Protein AF-A0A7Y3FF30-F1 (afdb_monomer)

Sequence (65 aa):
MEKKTTLSPKQQALLDQRLKGALNKQEDSKMIPARIKNEPAVLSYAQQHLWIVDQMQPGNPAYNV

Radius of gyration: 22.0 Å; Cα contacts (8 Å, |Δi|>4): 4; chains: 1; bounding box: 40×34×50 Å

pLDDT: mean 79.23, std 14.99, range [37.72, 96.5]

Mean predicted aligned error: 13.9 Å

Solvent-accessible surface area (backbone atoms only — not comparable to full-atom values): 4470 Å² total; per-residue (Å²): 136,88,84,82,77,75,68,52,73,69,53,48,53,54,49,52,54,47,50,66,59,41,70,82,63,51,86,90,72,68,78,78,75,80,76,69,88,86,60,86,76,81,68,51,71,71,54,48,53,53,50,54,52,40,74,76,44,72,90,64,64,89,83,71,129

Foldseek 3Di:
DDDPPPDDPVRVVVVVVCVVVCVVVPDPPDDPDDDDPPDDDDDDPVRVVVVVVCVVPPPDCPPPD

Structure (mmCIF, N/CA/C/O backbone):
data_AF-A0A7Y3FF30-F1
#
_entry.id   AF-A0A7Y3FF30-F1
#
loop_
_atom_site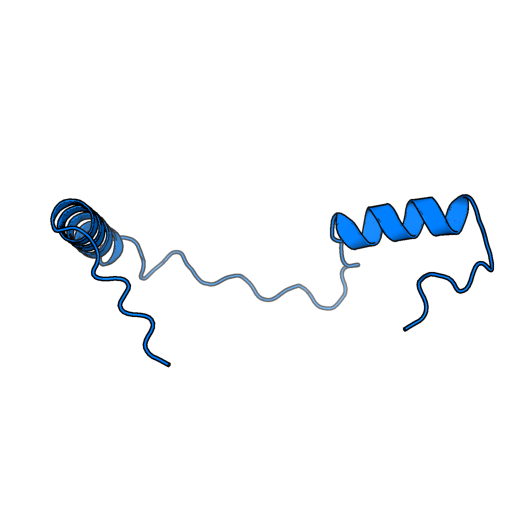.group_PDB
_atom_site.id
_atom_site.type_symbol
_atom_site.label_atom_id
_atom_site.label_alt_id
_atom_site.label_comp_id
_atom_site.labe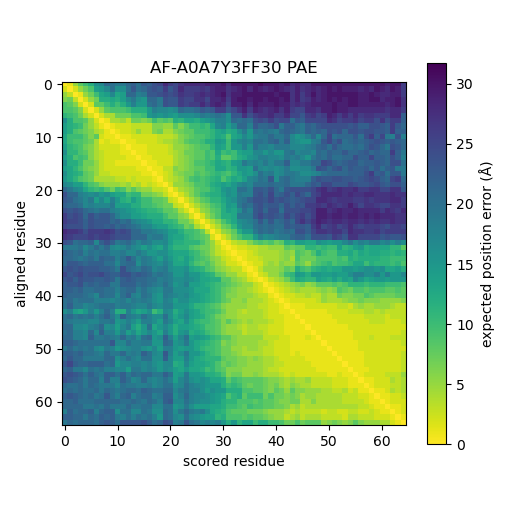l_asym_id
_atom_site.label_entity_id
_atom_site.label_seq_id
_atom_site.pdbx_PDB_ins_code
_atom_site.Cartn_x
_atom_site.Cartn_y
_atom_site.Cartn_z
_atom_site.occupancy
_atom_site.B_iso_or_equiv
_atom_site.auth_seq_id
_atom_site.auth_comp_id
_atom_site.auth_asym_id
_atom_site.auth_atom_id
_atom_site.pdbx_PDB_model_num
ATOM 1 N N . MET A 1 1 ? -24.595 -15.403 8.954 1.00 37.72 1 MET A N 1
ATOM 2 C CA . MET A 1 1 ? -23.590 -16.287 9.585 1.00 37.72 1 MET A CA 1
ATOM 3 C C . MET A 1 1 ? -23.000 -15.546 10.773 1.00 37.72 1 MET A C 1
ATOM 5 O O . MET A 1 1 ? -22.359 -14.522 10.584 1.00 37.72 1 MET A O 1
ATOM 9 N N . GLU A 1 2 ? -23.329 -15.987 11.984 1.00 47.88 2 GLU A N 1
ATOM 10 C CA . GLU A 1 2 ? -22.991 -15.305 13.236 1.00 47.88 2 GLU A CA 1
ATOM 11 C C . GLU A 1 2 ? -21.524 -15.527 13.627 1.00 47.88 2 GLU A C 1
ATOM 13 O O . GLU A 1 2 ? -21.069 -16.667 13.683 1.00 47.88 2 GLU A O 1
ATOM 18 N N . LYS A 1 3 ? -20.788 -14.460 13.959 1.00 49.12 3 LYS A N 1
ATOM 19 C CA . LYS A 1 3 ? -19.490 -1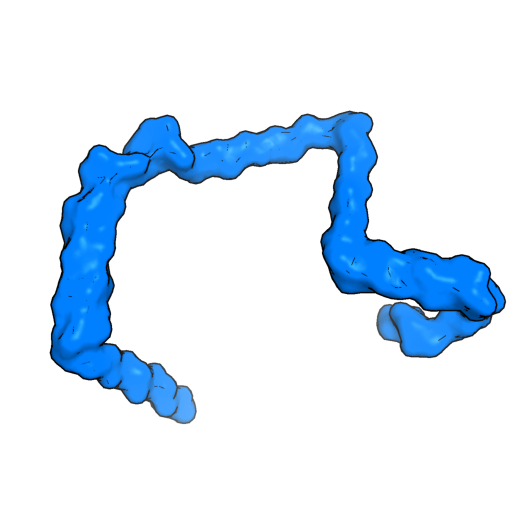4.564 14.644 1.00 49.12 3 LYS A CA 1
ATOM 20 C C . LYS A 1 3 ? -19.631 -14.050 16.074 1.00 49.12 3 LYS A C 1
ATOM 22 O O . LYS A 1 3 ? -19.222 -12.941 16.397 1.00 49.12 3 LYS A O 1
ATOM 27 N N . LYS A 1 4 ? -20.239 -14.869 16.933 1.00 54.38 4 LYS A N 1
ATOM 28 C CA . LYS A 1 4 ? -20.216 -14.681 18.388 1.00 54.38 4 LYS A CA 1
ATOM 29 C C . LYS A 1 4 ? -18.819 -15.022 18.904 1.00 54.38 4 LYS A C 1
ATOM 31 O O . LYS A 1 4 ? -18.560 -16.149 19.311 1.00 54.38 4 LYS A O 1
ATOM 36 N N . THR A 1 5 ? -17.901 -14.062 18.900 1.00 52.53 5 THR A N 1
ATOM 37 C CA . THR A 1 5 ? -16.769 -14.127 19.831 1.00 52.53 5 THR A CA 1
ATOM 38 C C . THR A 1 5 ? -17.285 -13.689 21.194 1.00 52.53 5 THR A C 1
ATOM 40 O O . THR A 1 5 ? -17.186 -12.518 21.559 1.00 52.53 5 THR A O 1
ATOM 43 N N . THR A 1 6 ? -17.898 -14.610 21.936 1.00 63.09 6 THR A N 1
ATOM 44 C CA . THR A 1 6 ? -18.209 -14.387 23.350 1.00 63.09 6 THR A CA 1
ATOM 45 C C . THR A 1 6 ? -16.876 -14.320 24.085 1.00 63.09 6 THR A C 1
ATOM 47 O O . THR A 1 6 ? -16.256 -15.343 24.367 1.00 63.09 6 THR A O 1
ATOM 50 N N . LEU A 1 7 ? -16.382 -13.102 24.304 1.00 64.31 7 LEU A N 1
ATOM 51 C CA . LEU A 1 7 ? -15.171 -12.841 25.075 1.00 64.31 7 LEU A CA 1
ATOM 52 C C . LEU A 1 7 ? -15.293 -13.554 26.426 1.00 64.31 7 LEU A C 1
ATOM 54 O O . LEU A 1 7 ? -16.290 -13.373 27.124 1.00 64.31 7 LEU A O 1
ATOM 58 N N . SER A 1 8 ? -14.294 -14.362 26.787 1.00 80.12 8 SER A N 1
ATOM 59 C CA . SER A 1 8 ? -14.230 -15.011 28.101 1.00 80.12 8 SER A CA 1
ATOM 60 C C . SER A 1 8 ? -14.343 -13.949 29.210 1.00 80.12 8 SER A C 1
ATOM 62 O O . SER A 1 8 ? -13.805 -12.852 29.027 1.00 80.12 8 SER A O 1
ATOM 64 N N . PRO A 1 9 ? -14.949 -14.241 30.379 1.00 78.88 9 PRO A N 1
ATOM 65 C CA . PRO A 1 9 ? -15.067 -13.278 31.483 1.00 78.88 9 PRO A CA 1
ATOM 66 C C . PRO A 1 9 ? -13.735 -12.612 31.863 1.00 78.88 9 PRO A C 1
ATOM 68 O O . PRO A 1 9 ? -13.678 -11.429 32.187 1.00 78.88 9 PRO A O 1
ATOM 71 N N . LYS A 1 10 ? -12.625 -13.348 31.728 1.00 80.25 10 LYS A N 1
ATOM 72 C CA . LYS A 1 10 ? -11.269 -12.831 31.950 1.00 80.25 10 LYS A CA 1
ATOM 73 C C . LYS A 1 10 ? -10.839 -11.803 30.894 1.00 80.25 10 LYS A C 1
ATOM 75 O O . LYS A 1 10 ? -10.158 -10.838 31.220 1.00 80.25 10 LYS A O 1
ATOM 80 N N . GLN A 1 11 ? -11.221 -11.999 29.633 1.00 81.50 11 GLN A N 1
ATOM 81 C CA . GLN A 1 11 ? -10.942 -11.053 28.548 1.00 81.50 11 GLN A CA 1
ATOM 82 C C . GLN A 1 11 ? -11.801 -9.793 28.675 1.00 81.50 11 GLN A C 1
ATOM 84 O O . GLN A 1 11 ? -11.294 -8.706 28.417 1.00 81.50 11 GLN A O 1
ATOM 89 N N . GLN A 1 12 ? -13.055 -9.933 29.120 1.00 81.44 12 GLN A N 1
ATOM 90 C CA . GLN A 1 12 ? -13.937 -8.801 29.421 1.00 81.44 12 GLN A CA 1
ATOM 91 C C . GLN A 1 12 ? -13.368 -7.948 30.562 1.00 81.44 12 GLN A C 1
ATOM 93 O O . GLN A 1 12 ? -13.177 -6.752 30.386 1.00 81.44 12 GLN A O 1
ATOM 98 N N . ALA A 1 13 ? -12.949 -8.568 31.671 1.00 83.88 13 ALA A N 1
ATOM 99 C CA . ALA A 1 13 ? -12.329 -7.848 32.785 1.00 83.88 13 ALA A CA 1
ATOM 100 C C . ALA A 1 13 ? -11.030 -7.118 32.382 1.00 83.88 13 ALA A C 1
ATOM 102 O O . ALA A 1 13 ? -10.796 -5.982 32.794 1.00 83.88 13 ALA A O 1
ATOM 103 N N . LEU A 1 14 ? -10.194 -7.742 31.540 1.00 84.00 14 LEU A N 1
ATOM 104 C CA . LEU A 1 14 ? -8.985 -7.106 31.001 1.00 84.00 14 LEU A CA 1
ATOM 105 C C . LEU A 1 14 ? -9.303 -5.959 30.032 1.00 84.00 14 LEU A C 1
ATOM 107 O O . LEU A 1 14 ? -8.555 -4.979 29.979 1.00 84.00 14 LEU A O 1
ATOM 111 N N . LEU A 1 15 ? -10.387 -6.069 29.261 1.00 84.12 15 LEU A N 1
ATOM 112 C CA . LEU A 1 15 ? -10.867 -5.001 28.387 1.00 84.12 15 LEU A CA 1
ATOM 113 C C . LEU A 1 15 ? -11.371 -3.815 29.216 1.00 84.12 15 LEU A C 1
ATOM 115 O O . LEU A 1 15 ? -10.935 -2.691 28.979 1.00 84.12 15 LEU A O 1
ATOM 119 N N . ASP A 1 16 ? -12.187 -4.066 30.237 1.00 84.38 16 ASP A N 1
ATOM 120 C CA . ASP A 1 16 ? -12.706 -3.034 31.138 1.00 84.38 16 ASP A CA 1
ATOM 121 C C . ASP A 1 16 ? -11.585 -2.328 31.907 1.00 84.38 16 ASP A C 1
ATOM 123 O O . ASP A 1 16 ? -11.603 -1.107 32.066 1.00 84.38 16 ASP A O 1
ATOM 127 N N . GLN A 1 17 ? -10.566 -3.072 32.349 1.00 81.88 17 GLN A N 1
ATOM 128 C CA . GLN A 1 17 ? -9.380 -2.503 32.990 1.00 81.88 17 GLN A CA 1
ATOM 129 C C . GLN A 1 17 ? -8.599 -1.589 32.033 1.00 81.88 17 GLN A C 1
ATOM 131 O O . GLN A 1 17 ? -8.139 -0.519 32.438 1.00 81.88 17 GLN A O 1
ATOM 136 N N . ARG A 1 18 ? -8.470 -1.978 30.756 1.00 78.88 18 ARG A N 1
ATOM 137 C CA . ARG A 1 18 ? -7.828 -1.149 29.728 1.00 78.88 18 ARG A CA 1
ATOM 138 C C . ARG A 1 18 ? -8.640 0.098 29.416 1.00 78.88 18 ARG A C 1
ATOM 140 O O . ARG A 1 18 ? -8.052 1.170 29.359 1.00 78.88 18 ARG A O 1
ATOM 147 N N . LEU A 1 19 ? -9.957 -0.020 29.263 1.00 78.81 19 LEU A N 1
ATOM 148 C CA . LEU A 1 19 ? -10.836 1.117 28.989 1.00 78.81 19 LEU A CA 1
ATOM 149 C C . LEU A 1 19 ? -10.799 2.133 30.138 1.00 78.81 19 LEU A C 1
ATOM 151 O O . LEU A 1 19 ? -10.573 3.313 29.890 1.00 78.81 19 LEU A O 1
ATOM 155 N N . LYS A 1 20 ? -10.879 1.686 31.398 1.00 76.44 20 LYS A N 1
ATOM 156 C CA . LYS A 1 20 ? -10.765 2.564 32.580 1.00 76.44 20 LYS A CA 1
ATOM 157 C C . LYS A 1 20 ? -9.434 3.324 32.647 1.00 76.44 20 LYS A C 1
ATOM 159 O O . LYS A 1 20 ? -9.417 4.482 33.048 1.00 76.44 20 LYS A O 1
ATOM 164 N N . GLY A 1 21 ? -8.324 2.695 32.248 1.00 65.50 21 GLY A N 1
ATOM 165 C CA . GLY A 1 21 ? -7.005 3.341 32.199 1.00 65.50 21 GLY A CA 1
ATOM 166 C C . GLY A 1 21 ? -6.768 4.211 30.960 1.00 65.50 21 GLY A C 1
ATOM 167 O O . GLY A 1 21 ? -5.910 5.092 30.982 1.00 65.50 21 GLY A O 1
ATOM 168 N N . ALA A 1 22 ? -7.513 3.974 29.880 1.00 59.88 22 ALA A N 1
ATOM 169 C CA . ALA A 1 22 ? -7.350 4.681 28.618 1.00 59.88 22 ALA A CA 1
ATOM 170 C C . ALA A 1 22 ? -8.143 6.000 28.583 1.00 59.88 22 ALA A C 1
ATOM 172 O O . ALA A 1 22 ? -7.645 6.981 28.039 1.00 59.88 22 ALA A O 1
ATO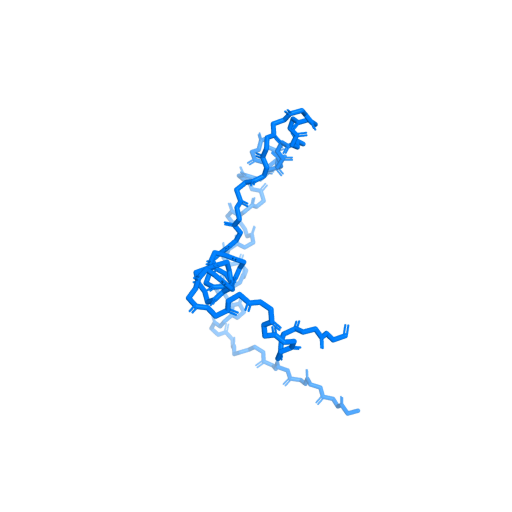M 173 N N . LEU A 1 23 ? -9.291 6.079 29.267 1.00 58.22 23 LEU A N 1
ATOM 174 C CA . LEU A 1 23 ? -10.110 7.300 29.327 1.00 58.22 23 LEU A CA 1
ATOM 175 C C . LEU A 1 23 ? -9.388 8.502 29.968 1.00 58.22 23 LEU A C 1
ATOM 177 O O . LEU A 1 23 ? -9.614 9.630 29.554 1.00 58.22 23 LEU A O 1
ATOM 181 N N . ASN A 1 24 ? -8.457 8.277 30.903 1.00 57.22 24 ASN A N 1
ATOM 182 C CA . ASN A 1 24 ? -7.700 9.356 31.563 1.00 57.22 24 ASN A CA 1
ATOM 183 C C . ASN A 1 24 ? -6.351 9.691 30.900 1.00 57.22 24 ASN A C 1
ATOM 185 O O . ASN A 1 24 ? -5.635 10.563 31.384 1.00 57.22 24 ASN A O 1
ATOM 189 N N . LYS A 1 25 ? -5.962 8.998 29.819 1.00 56.19 25 LYS A N 1
ATOM 190 C CA . LYS A 1 25 ? -4.656 9.194 29.155 1.00 56.19 25 LYS A CA 1
ATOM 191 C C . LYS A 1 25 ? -4.767 9.523 27.661 1.00 56.19 25 LYS A C 1
ATOM 193 O O . LYS A 1 25 ? -3.743 9.656 26.994 1.00 56.19 25 LYS A O 1
ATOM 198 N N . GLN A 1 26 ? -5.985 9.629 27.123 1.00 55.38 26 GLN A N 1
ATOM 199 C CA . GLN A 1 26 ? -6.229 9.682 25.677 1.00 55.38 26 GLN A CA 1
ATOM 200 C C . GLN A 1 26 ? -6.650 11.032 25.092 1.00 55.38 26 GLN A C 1
ATOM 202 O O . GLN A 1 26 ? -6.650 11.121 23.867 1.00 55.38 26 GLN A O 1
ATOM 207 N N . GLU A 1 27 ? -6.934 12.064 25.885 1.00 55.78 27 GLU A N 1
ATOM 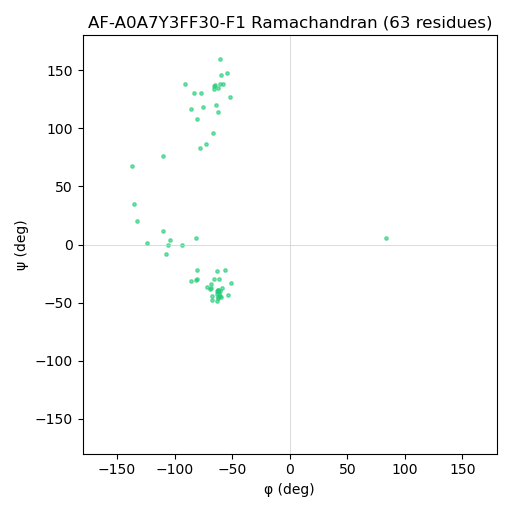208 C CA . GLU A 1 27 ? -7.467 13.316 25.317 1.00 55.78 27 GLU A CA 1
ATOM 209 C C . GLU A 1 27 ? -6.381 14.240 24.720 1.00 55.78 27 GLU A C 1
ATOM 211 O O . GLU A 1 27 ? -6.623 14.851 23.688 1.00 55.78 27 GLU A O 1
ATOM 216 N N . ASP A 1 28 ? -5.142 14.245 25.233 1.00 56.97 28 ASP A N 1
ATOM 217 C CA . ASP A 1 28 ? -4.096 15.169 24.734 1.00 56.97 28 ASP A CA 1
ATOM 218 C C . ASP A 1 28 ? -3.005 14.531 23.847 1.00 56.97 28 ASP A C 1
ATOM 220 O O . ASP A 1 28 ? -2.089 15.216 23.398 1.00 56.97 28 ASP A O 1
ATOM 224 N N . SER A 1 29 ? -3.042 13.215 23.579 1.00 61.56 29 SER A N 1
ATOM 225 C CA . SER A 1 29 ? -1.870 12.506 23.010 1.00 61.56 29 SER A CA 1
ATOM 226 C C . SER A 1 29 ? -2.113 11.570 21.820 1.00 61.56 29 SER A C 1
ATOM 228 O O . SER A 1 29 ? -1.268 10.722 21.529 1.00 61.56 29 SER A O 1
ATOM 230 N N . LYS A 1 30 ? -3.220 11.699 21.078 1.00 64.88 30 LYS A N 1
ATOM 231 C CA . LYS A 1 30 ? -3.475 10.818 19.916 1.00 64.88 30 LYS A CA 1
ATOM 232 C C . LYS A 1 30 ? -3.967 11.513 18.650 1.00 64.88 30 LYS A C 1
ATOM 23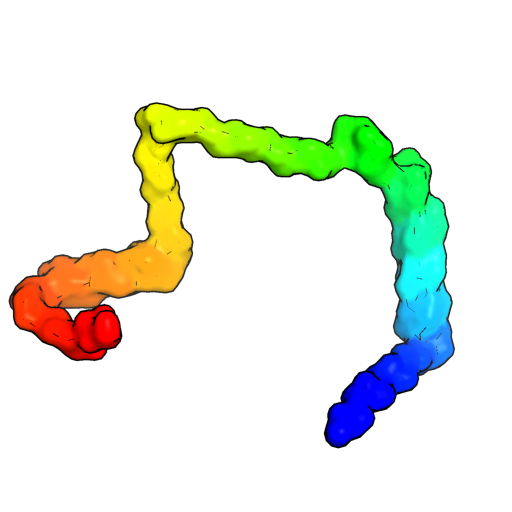4 O O . LYS A 1 30 ? -4.701 10.916 17.868 1.00 64.88 30 LYS A O 1
ATOM 239 N N . MET A 1 31 ? -3.506 12.727 18.368 1.00 73.25 31 MET A N 1
ATOM 240 C CA . MET A 1 31 ? -3.548 13.195 16.982 1.00 73.25 31 MET A CA 1
ATOM 241 C C . MET A 1 31 ? -2.351 12.601 16.243 1.00 73.25 31 MET A C 1
ATOM 243 O O . MET A 1 31 ? -1.210 12.979 16.496 1.00 73.25 31 MET A O 1
ATOM 247 N N . ILE A 1 32 ? -2.603 11.639 15.349 1.00 79.94 32 ILE A N 1
ATOM 248 C CA . ILE A 1 32 ? -1.603 11.249 14.352 1.00 79.94 32 ILE A CA 1
ATOM 249 C C . ILE A 1 32 ? -1.379 12.501 13.498 1.00 79.94 32 ILE A C 1
ATOM 251 O O . ILE A 1 32 ? -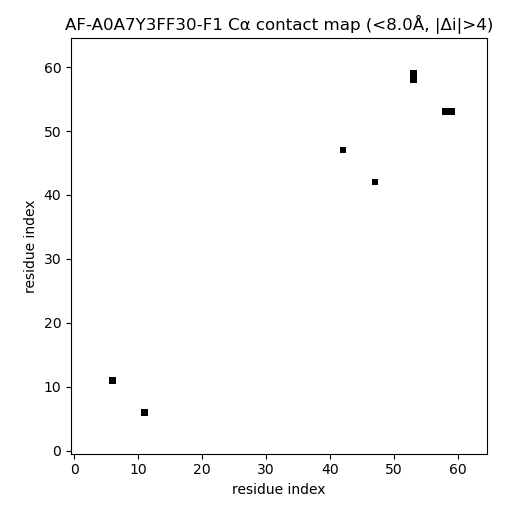2.333 12.950 12.853 1.00 79.94 32 ILE A O 1
ATOM 255 N N . PRO A 1 33 ? -0.182 13.115 13.526 1.00 80.00 33 PRO A N 1
ATOM 256 C CA . PRO A 1 33 ? 0.049 14.336 12.780 1.00 80.00 33 PRO A CA 1
ATOM 257 C C . PRO A 1 33 ? -0.164 14.057 11.296 1.00 80.00 33 PRO A C 1
ATOM 259 O O . PRO A 1 33 ? 0.253 13.019 10.771 1.00 80.00 33 PRO A O 1
ATOM 262 N N . ALA A 1 34 ? -0.827 14.990 10.615 1.00 81.00 34 ALA A N 1
ATOM 263 C CA . ALA A 1 34 ? -0.942 14.922 9.172 1.00 81.00 34 ALA A CA 1
ATOM 264 C C . ALA A 1 34 ? 0.461 14.893 8.560 1.00 81.00 34 ALA A C 1
ATOM 266 O O . ALA A 1 34 ? 1.369 15.613 8.983 1.00 81.00 34 ALA A O 1
ATOM 267 N N . ARG A 1 35 ? 0.639 14.049 7.548 1.00 82.31 35 ARG A N 1
ATOM 268 C CA . ARG A 1 35 ? 1.913 13.945 6.852 1.00 82.31 35 ARG A CA 1
ATOM 269 C C . ARG A 1 35 ? 2.230 15.254 6.121 1.00 82.31 35 ARG A C 1
ATOM 271 O O . ARG A 1 35 ? 1.365 15.821 5.453 1.00 82.31 35 ARG A O 1
ATOM 278 N N . ILE A 1 36 ? 3.482 15.699 6.208 1.00 85.25 36 ILE A N 1
ATOM 279 C CA . ILE A 1 36 ? 3.992 16.850 5.453 1.00 85.25 36 ILE A CA 1
ATOM 280 C C . ILE A 1 36 ? 3.940 16.500 3.957 1.00 85.25 36 ILE A C 1
ATOM 282 O O . ILE A 1 36 ? 4.537 15.514 3.529 1.00 85.25 36 ILE A O 1
ATOM 286 N N . LYS A 1 37 ? 3.191 17.280 3.164 1.00 80.25 37 LYS A N 1
ATOM 287 C CA . LYS A 1 37 ? 2.828 16.934 1.773 1.00 80.25 37 LYS A CA 1
ATOM 288 C C . LYS A 1 37 ? 4.011 16.821 0.801 1.00 80.25 37 LYS A C 1
ATOM 290 O O . LYS A 1 37 ? 3.870 16.138 -0.206 1.00 80.25 37 LYS A O 1
ATOM 295 N N . ASN A 1 38 ? 5.147 17.452 1.100 1.00 85.12 38 ASN A N 1
ATOM 296 C CA . ASN A 1 38 ? 6.284 17.553 0.176 1.00 85.12 38 ASN A CA 1
ATOM 297 C C . ASN A 1 38 ? 7.457 16.619 0.512 1.00 85.12 38 ASN A C 1
ATOM 299 O O . ASN A 1 38 ? 8.475 16.669 -0.169 1.00 85.12 38 ASN A O 1
ATOM 303 N N . GLU A 1 39 ? 7.328 15.764 1.526 1.00 85.00 39 GLU A N 1
ATOM 304 C CA . GLU A 1 39 ? 8.368 14.787 1.862 1.00 85.00 39 GLU A CA 1
ATOM 305 C C . GLU A 1 39 ? 8.130 13.464 1.119 1.00 85.00 39 GLU A C 1
ATOM 307 O O . GLU A 1 39 ? 6.984 12.998 1.071 1.00 85.00 39 GLU A O 1
ATOM 312 N N . PRO A 1 40 ? 9.170 12.802 0.577 1.00 86.38 40 PRO A N 1
ATOM 313 C CA . PRO A 1 40 ? 9.034 11.479 -0.023 1.00 86.38 40 PRO A CA 1
ATOM 314 C C . PRO A 1 40 ? 8.522 10.449 0.995 1.00 86.38 40 PRO A C 1
ATOM 316 O O . PRO A 1 40 ? 8.776 10.528 2.198 1.00 86.38 40 PRO A O 1
ATOM 319 N N . ALA A 1 41 ? 7.721 9.491 0.520 1.00 87.94 41 ALA A N 1
ATOM 320 C CA . ALA A 1 41 ? 7.161 8.448 1.379 1.00 87.94 41 ALA A CA 1
ATOM 321 C C . ALA A 1 41 ? 8.182 7.337 1.543 1.00 87.94 41 ALA A C 1
ATOM 323 O O . ALA A 1 41 ? 8.680 6.823 0.544 1.00 87.94 41 ALA A O 1
ATOM 324 N N . VAL A 1 42 ? 8.441 6.916 2.779 1.00 90.44 42 VAL A N 1
ATOM 325 C CA . VAL A 1 42 ? 9.148 5.653 2.984 1.00 90.44 42 VAL A CA 1
ATOM 326 C C . VAL A 1 42 ? 8.269 4.507 2.491 1.00 90.44 42 VAL A C 1
ATOM 328 O O . VAL A 1 42 ? 7.068 4.460 2.771 1.00 90.44 42 VAL A O 1
ATOM 331 N N . LEU A 1 43 ? 8.871 3.589 1.739 1.00 92.19 43 LEU A N 1
ATOM 332 C CA . LEU A 1 43 ? 8.195 2.380 1.294 1.00 92.19 43 LEU A CA 1
ATOM 333 C C . LEU A 1 43 ? 7.868 1.510 2.511 1.00 92.19 43 LEU A C 1
ATOM 335 O O . LEU A 1 43 ? 8.710 1.309 3.390 1.00 92.19 43 LEU A O 1
ATOM 339 N N . SER A 1 44 ? 6.660 0.956 2.538 1.00 95.12 44 SER A N 1
ATOM 340 C CA . SER A 1 44 ? 6.332 -0.148 3.441 1.00 95.12 44 SER A CA 1
ATOM 341 C C . SER A 1 44 ? 7.230 -1.355 3.158 1.00 95.12 44 SER A C 1
ATOM 343 O O . SER A 1 44 ? 7.762 -1.501 2.059 1.00 95.12 44 SER A O 1
ATOM 345 N N . TYR A 1 45 ? 7.359 -2.264 4.124 1.00 96.06 45 TYR A N 1
ATOM 346 C CA . TYR A 1 45 ? 8.178 -3.469 3.961 1.00 96.06 45 TYR A CA 1
ATOM 347 C C . TYR A 1 45 ? 7.809 -4.280 2.704 1.00 96.06 45 TYR A C 1
ATOM 349 O O . TYR A 1 45 ? 8.685 -4.678 1.941 1.00 96.06 45 TYR A O 1
ATOM 357 N N . ALA A 1 46 ? 6.509 -4.452 2.438 1.00 94.88 46 ALA A N 1
ATOM 358 C CA . ALA A 1 46 ? 6.034 -5.150 1.244 1.00 94.88 46 ALA A CA 1
ATOM 359 C C . ALA A 1 46 ? 6.448 -4.431 -0.052 1.00 94.88 46 ALA A C 1
ATOM 361 O O . ALA A 1 46 ? 6.860 -5.076 -1.012 1.00 94.88 46 ALA A O 1
ATOM 362 N N . GLN A 1 47 ? 6.397 -3.095 -0.064 1.00 95.25 47 GLN A N 1
ATOM 363 C CA . GLN A 1 47 ? 6.842 -2.297 -1.208 1.00 95.25 47 GLN A CA 1
ATOM 364 C C . GLN A 1 47 ? 8.365 -2.360 -1.401 1.00 95.25 47 GLN A C 1
ATOM 366 O O . GLN A 1 47 ? 8.820 -2.448 -2.535 1.00 95.25 47 GLN A O 1
ATOM 371 N N . GLN A 1 48 ? 9.154 -2.362 -0.320 1.00 96.50 48 GLN A N 1
ATOM 372 C CA . GLN A 1 48 ? 10.612 -2.535 -0.397 1.00 96.50 48 GLN A CA 1
ATOM 373 C C . GLN A 1 48 ? 10.985 -3.910 -0.958 1.00 96.50 48 GLN A C 1
ATOM 375 O O . GLN A 1 48 ? 11.858 -4.005 -1.814 1.00 96.50 48 GLN A O 1
ATOM 380 N N . HIS A 1 49 ? 10.302 -4.969 -0.517 1.00 94.56 49 HIS A N 1
ATOM 381 C CA . HIS A 1 49 ? 10.534 -6.319 -1.026 1.00 94.56 49 HIS A CA 1
ATOM 382 C C . HIS A 1 49 ? 10.230 -6.419 -2.527 1.00 94.56 49 HIS A C 1
ATOM 384 O O . HIS A 1 49 ? 11.045 -6.947 -3.278 1.00 94.56 49 HIS A O 1
ATOM 390 N N . LEU A 1 50 ? 9.100 -5.864 -2.981 1.00 93.69 50 LEU A N 1
ATOM 391 C CA . LEU A 1 50 ? 8.773 -5.814 -4.411 1.00 93.69 50 LEU A CA 1
ATOM 392 C C . LEU A 1 50 ? 9.797 -5.002 -5.211 1.00 93.69 50 LEU A C 1
ATOM 394 O O . LEU A 1 50 ? 10.191 -5.431 -6.290 1.00 93.69 50 LEU A O 1
ATOM 398 N N . TRP A 1 51 ? 10.275 -3.878 -4.669 1.00 93.25 51 TRP A N 1
ATOM 399 C CA . TRP A 1 51 ? 11.328 -3.086 -5.305 1.00 93.25 51 TRP A CA 1
ATOM 400 C C . TRP A 1 51 ? 12.623 -3.891 -5.486 1.00 93.25 51 TRP A C 1
ATOM 402 O O . TRP A 1 51 ? 13.194 -3.877 -6.571 1.00 93.25 51 TRP A O 1
ATOM 412 N N . ILE A 1 52 ? 13.059 -4.650 -4.472 1.00 95.38 52 ILE A N 1
ATOM 413 C CA . ILE A 1 52 ? 14.246 -5.517 -4.585 1.00 95.38 52 ILE A CA 1
ATOM 414 C C . ILE A 1 52 ? 14.058 -6.555 -5.698 1.00 95.38 52 ILE A C 1
ATOM 416 O O . ILE A 1 52 ? 14.963 -6.758 -6.505 1.00 95.38 52 ILE A O 1
ATOM 420 N N . VAL A 1 53 ? 12.889 -7.196 -5.757 1.00 94.12 53 VAL A N 1
ATOM 421 C CA . VAL A 1 53 ? 12.589 -8.203 -6.784 1.00 94.12 53 VAL A CA 1
ATOM 422 C C . VAL A 1 53 ? 12.631 -7.594 -8.189 1.00 94.12 53 VAL A C 1
ATOM 424 O O . VAL A 1 53 ? 13.234 -8.187 -9.082 1.00 94.12 53 VAL A O 1
ATOM 427 N N . ASP A 1 54 ? 12.068 -6.398 -8.376 1.00 93.50 54 ASP A N 1
ATOM 428 C CA . ASP A 1 54 ? 12.093 -5.682 -9.658 1.00 93.50 54 ASP A CA 1
ATOM 429 C C . ASP A 1 54 ? 13.524 -5.338 -10.111 1.00 93.50 54 ASP A C 1
ATOM 431 O O . ASP A 1 54 ? 13.866 -5.522 -11.277 1.00 93.50 54 ASP A O 1
ATOM 435 N N . GLN A 1 55 ? 14.412 -4.947 -9.188 1.00 95.06 55 GLN A N 1
ATOM 436 C CA . GLN A 1 55 ? 15.825 -4.705 -9.517 1.00 95.06 55 GLN A CA 1
ATOM 437 C C . GLN A 1 55 ? 16.572 -5.977 -9.948 1.00 95.06 55 GLN A C 1
ATOM 439 O O . GLN A 1 55 ? 17.517 -5.905 -10.732 1.00 95.06 55 GLN A O 1
ATOM 444 N N . MET A 1 56 ? 16.167 -7.145 -9.444 1.00 95.94 56 MET A N 1
ATOM 445 C CA . MET A 1 56 ? 16.764 -8.429 -9.823 1.00 95.94 56 MET A CA 1
ATOM 446 C C . MET A 1 56 ? 16.223 -8.961 -11.154 1.00 95.94 56 MET A C 1
ATOM 448 O O . MET A 1 56 ? 16.928 -9.691 -11.852 1.00 95.94 56 MET A O 1
ATOM 452 N N . GLN A 1 57 ? 14.973 -8.641 -11.492 1.00 94.06 57 GLN A N 1
ATOM 453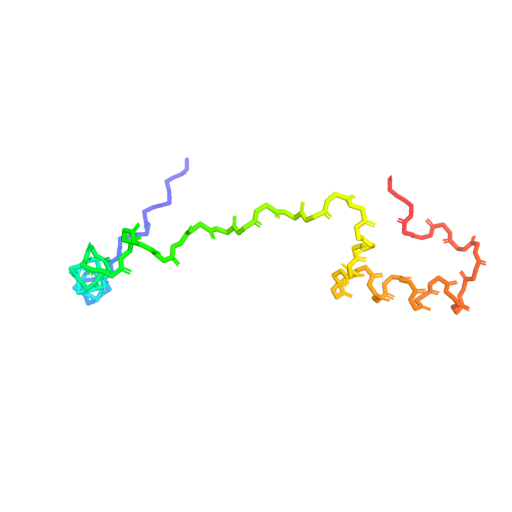 C CA . GLN A 1 57 ? 14.274 -9.153 -12.673 1.00 94.06 57 GLN A CA 1
ATOM 454 C C . GLN A 1 57 ? 13.505 -8.032 -13.388 1.00 94.06 57 GLN A C 1
ATOM 456 O O . GLN A 1 57 ? 12.268 -8.049 -13.414 1.00 94.06 57 GLN A O 1
ATOM 461 N N . PRO A 1 58 ? 14.215 -7.062 -13.990 1.00 90.81 58 PRO A N 1
ATOM 462 C CA . PRO A 1 58 ? 13.568 -5.932 -14.638 1.00 90.81 58 PRO A CA 1
ATOM 463 C C . PRO A 1 58 ? 12.691 -6.402 -15.805 1.00 90.81 58 PRO A C 1
ATOM 465 O O . PRO A 1 58 ? 13.103 -7.224 -16.625 1.00 90.81 58 PRO A O 1
ATOM 468 N N . GLY A 1 59 ? 11.474 -5.862 -15.892 1.00 89.38 59 GLY A N 1
ATOM 469 C CA . GLY A 1 59 ? 10.523 -6.164 -16.968 1.00 89.38 59 GLY A CA 1
ATOM 470 C C . GLY A 1 59 ? 9.682 -7.429 -16.765 1.00 89.38 59 GLY A C 1
ATOM 471 O O . GLY A 1 59 ? 8.924 -7.796 -17.663 1.00 89.38 59 GLY A O 1
ATOM 472 N N . ASN A 1 60 ? 9.774 -8.089 -15.605 1.00 90.69 60 ASN A N 1
ATOM 473 C CA . ASN A 1 60 ? 8.909 -9.215 -15.262 1.00 90.69 60 ASN A CA 1
ATOM 474 C C . ASN A 1 60 ? 7.492 -8.727 -14.868 1.00 90.69 60 ASN A C 1
ATOM 476 O O . ASN A 1 60 ? 7.349 -8.038 -13.859 1.00 90.69 60 ASN A O 1
ATOM 480 N N . PRO A 1 61 ? 6.421 -9.111 -15.593 1.00 92.12 61 PRO A N 1
ATOM 481 C CA . PRO A 1 61 ? 5.059 -8.657 -15.305 1.00 92.12 61 PRO A CA 1
ATOM 482 C C . PRO A 1 61 ? 4.358 -9.437 -14.179 1.00 92.12 61 PRO A C 1
ATOM 484 O O . PRO A 1 61 ? 3.173 -9.216 -13.951 1.00 92.12 61 PRO A O 1
ATOM 487 N N . ALA A 1 62 ? 5.038 -10.353 -13.479 1.00 91.31 62 ALA A N 1
ATOM 488 C CA . ALA A 1 62 ? 4.429 -11.248 -12.485 1.00 91.31 62 ALA A CA 1
ATOM 489 C C . ALA A 1 62 ? 3.672 -10.540 -11.343 1.00 91.31 62 ALA A C 1
ATOM 491 O O . ALA A 1 62 ? 2.816 -11.156 -10.710 1.00 91.31 62 ALA A O 1
ATOM 492 N N . TYR A 1 63 ? 3.979 -9.269 -11.076 1.00 89.12 63 TYR A N 1
ATOM 493 C CA . TYR A 1 63 ? 3.358 -8.471 -10.014 1.00 89.12 6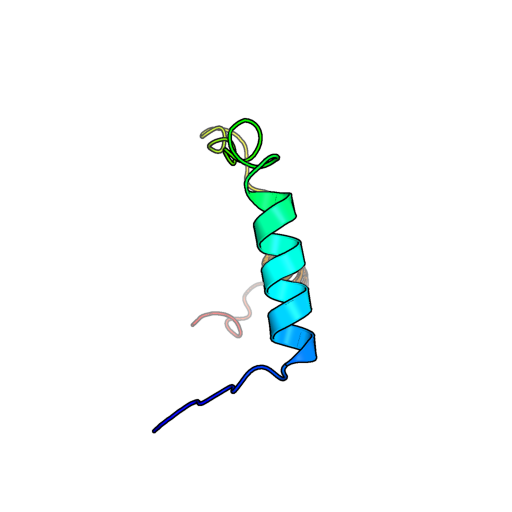3 TYR A CA 1
ATOM 494 C C . TYR A 1 63 ? 2.439 -7.358 -10.546 1.00 89.12 63 TYR A C 1
ATOM 496 O O . TYR A 1 63 ? 2.008 -6.502 -9.774 1.00 89.12 63 TYR A O 1
ATOM 504 N N . ASN A 1 64 ? 2.112 -7.388 -11.842 1.00 89.81 64 ASN A N 1
ATOM 505 C CA . ASN A 1 64 ? 1.093 -6.531 -12.442 1.00 89.81 64 ASN A CA 1
ATOM 506 C C . ASN A 1 64 ? -0.277 -7.209 -12.270 1.00 89.81 64 ASN A C 1
ATOM 508 O O . ASN A 1 64 ? -0.493 -8.297 -12.804 1.00 89.81 64 ASN A O 1
ATOM 512 N N . VAL A 1 65 ? -1.189 -6.577 -11.529 1.00 84.81 65 VAL A N 1
ATOM 513 C CA . VAL A 1 65 ? -2.581 -7.022 -11.309 1.00 84.81 65 VAL A CA 1
ATOM 514 C C . VAL A 1 65 ? -3.574 -6.027 -11.878 1.00 84.81 65 VAL A C 1
ATOM 516 O O . VAL A 1 65 ? -3.280 -4.812 -11.818 1.00 84.81 65 VAL A O 1
#

Secondary structure (DSSP, 8-state):
--------HHHHHHHHHHHHHHTTTSSSS---PPPPTTSPPPPPHHHHHHHHHHHHSTT-GGG--